Protein AF-A0A1Q8YA82-F1 (afdb_monomer)

Mean predicted aligned error: 15.52 Å

Structure (mmCIF, N/CA/C/O backbone):
data_AF-A0A1Q8YA82-F1
#
_entry.id   AF-A0A1Q8YA82-F1
#
loop_
_atom_site.group_PDB
_atom_site.id
_atom_site.type_symbol
_atom_site.label_atom_id
_atom_site.label_alt_id
_atom_site.label_comp_id
_atom_site.label_asym_id
_atom_site.label_entity_id
_atom_site.label_seq_id
_atom_site.pdbx_PDB_ins_code
_atom_site.Cartn_x
_atom_site.Cartn_y
_atom_site.Cartn_z
_atom_site.occupancy
_atom_site.B_iso_or_equiv
_atom_site.auth_seq_id
_atom_site.auth_comp_id
_atom_site.auth_asym_id
_atom_site.auth_atom_id
_atom_site.pdbx_PDB_model_num
ATOM 1 N N . MET A 1 1 ? -17.354 20.337 14.863 1.00 36.69 1 MET A N 1
ATOM 2 C CA . MET A 1 1 ? -16.115 19.656 15.284 1.00 36.69 1 MET A CA 1
ATOM 3 C C . MET A 1 1 ? -16.510 18.660 16.352 1.00 36.69 1 MET A C 1
ATOM 5 O O . MET A 1 1 ? -16.761 19.062 17.477 1.00 36.69 1 MET A O 1
ATOM 9 N N . GLN A 1 2 ? -16.706 17.406 15.967 1.00 31.59 2 GLN A N 1
ATOM 10 C CA . GLN A 1 2 ? -17.063 16.322 16.874 1.00 31.59 2 GLN A CA 1
ATOM 11 C C . GLN A 1 2 ? -16.068 15.220 16.534 1.00 31.59 2 GLN A C 1
ATOM 13 O O . GLN A 1 2 ? -15.990 14.819 15.379 1.00 31.59 2 GLN A O 1
ATOM 18 N N . GLY A 1 3 ? -15.166 14.979 17.483 1.00 36.19 3 GLY A N 1
ATOM 19 C CA . GLY A 1 3 ? -13.841 14.428 17.243 1.00 36.19 3 GLY A CA 1
ATOM 20 C C . GLY A 1 3 ? -13.852 12.940 16.938 1.00 36.19 3 GLY A C 1
ATOM 21 O O . GLY A 1 3 ? -14.376 12.151 17.720 1.00 36.19 3 GLY A O 1
ATOM 22 N N . ASP A 1 4 ? -13.211 12.603 15.826 1.00 42.50 4 ASP A N 1
ATOM 23 C CA . ASP A 1 4 ? -12.769 11.263 15.476 1.00 42.50 4 ASP A CA 1
ATOM 24 C C . ASP A 1 4 ? -11.596 10.901 16.398 1.00 42.50 4 ASP A C 1
ATOM 26 O O . ASP A 1 4 ? -10.515 11.485 16.310 1.00 42.50 4 ASP A O 1
ATOM 30 N N . CYS A 1 5 ? -11.830 9.997 17.345 1.00 41.69 5 CYS A N 1
ATOM 31 C CA . CYS A 1 5 ? -10.779 9.409 18.163 1.00 41.69 5 CYS A CA 1
ATOM 32 C C . CYS A 1 5 ? -10.800 7.904 17.903 1.00 41.69 5 CYS A C 1
ATOM 34 O O . CYS A 1 5 ? -11.742 7.221 18.311 1.00 41.69 5 CYS A O 1
ATOM 36 N N . ASP A 1 6 ? -9.794 7.413 17.180 1.00 47.88 6 ASP A N 1
ATOM 37 C CA . ASP A 1 6 ? -9.607 5.985 16.925 1.00 47.88 6 ASP A CA 1
ATOM 38 C C . ASP A 1 6 ? -9.469 5.214 18.241 1.00 47.88 6 ASP A C 1
ATOM 40 O O . ASP A 1 6 ? -9.008 5.756 19.244 1.00 47.88 6 ASP A O 1
ATOM 44 N N . LEU A 1 7 ? -9.837 3.929 18.252 1.00 48.97 7 LEU A N 1
ATOM 45 C CA . LEU A 1 7 ? -9.773 3.082 19.451 1.00 48.97 7 LEU A CA 1
ATOM 46 C C . LEU A 1 7 ? -8.370 3.085 20.080 1.00 48.97 7 LEU A C 1
ATOM 48 O O . LEU A 1 7 ? -8.250 3.142 21.301 1.00 48.97 7 LEU A O 1
ATOM 52 N N . GLU A 1 8 ? -7.323 3.088 19.252 1.00 52.84 8 GLU A N 1
ATOM 53 C CA . GLU A 1 8 ? -5.935 3.238 19.694 1.00 52.84 8 GLU A CA 1
ATOM 54 C C . GLU A 1 8 ? -5.685 4.613 20.325 1.00 52.84 8 GLU A C 1
ATOM 56 O O . GLU A 1 8 ? -5.106 4.683 21.402 1.00 52.84 8 GLU A O 1
ATOM 61 N N . ALA A 1 9 ? -6.186 5.700 19.731 1.00 47.91 9 ALA A N 1
ATOM 62 C CA . ALA A 1 9 ? -6.074 7.047 20.289 1.00 47.91 9 ALA A CA 1
ATOM 63 C C . ALA A 1 9 ? -6.876 7.207 21.595 1.00 47.91 9 ALA A C 1
ATOM 65 O O . ALA A 1 9 ? -6.408 7.866 22.520 1.00 47.91 9 ALA A O 1
ATOM 66 N N . ALA A 1 10 ? -8.034 6.554 21.722 1.00 53.19 10 ALA A N 1
ATOM 67 C CA . ALA A 1 10 ? -8.852 6.553 22.931 1.00 53.19 10 ALA A CA 1
ATOM 68 C C . ALA A 1 10 ? -8.197 5.738 24.059 1.00 53.19 10 ALA A C 1
ATOM 70 O O . ALA A 1 10 ? -8.121 6.208 25.195 1.00 53.19 10 ALA A O 1
ATOM 71 N N . LEU A 1 11 ? -7.661 4.551 23.746 1.00 57.25 11 LEU A N 1
ATOM 72 C CA . LEU A 1 11 ? -6.875 3.735 24.678 1.00 57.25 11 LEU A CA 1
ATOM 73 C C . LEU A 1 11 ? -5.592 4.451 25.096 1.00 57.25 11 LEU A C 1
ATOM 75 O O . LEU A 1 11 ? -5.288 4.510 26.286 1.00 57.25 11 LEU A O 1
ATOM 79 N N . MET A 1 12 ? -4.873 5.048 24.145 1.00 59.31 12 MET A N 1
ATOM 80 C CA . MET A 1 12 ? -3.657 5.804 24.419 1.00 59.31 12 MET A CA 1
ATOM 81 C C . MET A 1 12 ? -3.950 7.059 25.230 1.00 59.31 12 MET A C 1
ATOM 83 O O . MET A 1 12 ? -3.213 7.304 26.171 1.00 59.31 12 MET A O 1
ATOM 87 N N . MET A 1 13 ? -5.028 7.809 24.973 1.00 53.41 13 MET A N 1
ATOM 88 C CA . MET A 1 13 ? -5.421 8.942 25.824 1.00 53.41 13 MET A CA 1
ATOM 89 C C . MET A 1 13 ? -5.696 8.496 27.264 1.00 53.41 13 MET A C 1
ATOM 91 O O . MET A 1 13 ? -5.219 9.136 28.194 1.00 53.41 13 MET A O 1
ATOM 95 N N . VAL A 1 14 ? -6.398 7.381 27.478 1.00 49.62 14 VAL A N 1
ATOM 96 C CA . VAL A 1 14 ? -6.676 6.870 28.833 1.00 49.62 14 VAL A CA 1
ATOM 97 C C . VAL A 1 14 ? -5.400 6.380 29.529 1.00 49.62 14 VAL A C 1
ATOM 99 O O . VAL A 1 14 ? -5.203 6.658 30.711 1.00 49.62 14 VAL A O 1
ATOM 102 N N . LEU A 1 15 ? -4.505 5.709 28.798 1.00 55.69 15 LEU A N 1
ATOM 103 C CA . LEU A 1 15 ? -3.243 5.185 29.328 1.00 55.69 15 LEU A CA 1
ATOM 104 C C . LEU A 1 15 ? -2.183 6.283 29.555 1.00 55.69 15 LEU A C 1
ATOM 106 O O . LEU A 1 15 ? -1.441 6.205 30.532 1.00 55.69 15 LEU A O 1
ATOM 110 N N . HIS A 1 16 ? -2.120 7.327 28.716 1.00 47.66 16 HIS A N 1
ATOM 111 C CA . HIS A 1 16 ? -1.166 8.443 28.858 1.00 47.66 16 HIS A CA 1
ATOM 112 C C . HIS A 1 16 ? -1.504 9.386 30.016 1.00 47.66 16 HIS A C 1
ATOM 114 O O . HIS A 1 16 ? -0.613 10.052 30.536 1.00 47.66 16 HIS A O 1
ATOM 120 N N . ILE A 1 17 ? -2.774 9.464 30.427 1.00 49.69 17 ILE A N 1
ATOM 121 C CA . ILE A 1 17 ? -3.210 10.359 31.511 1.00 49.69 17 ILE A CA 1
ATOM 122 C C . ILE A 1 17 ? -2.834 9.789 32.895 1.00 49.69 17 ILE A C 1
ATOM 124 O O . ILE A 1 17 ? -2.954 10.483 33.903 1.00 49.69 17 ILE A O 1
ATOM 128 N N . GLY A 1 18 ? -2.355 8.538 32.980 1.00 43.09 18 GLY A N 1
ATOM 129 C CA . GLY A 1 1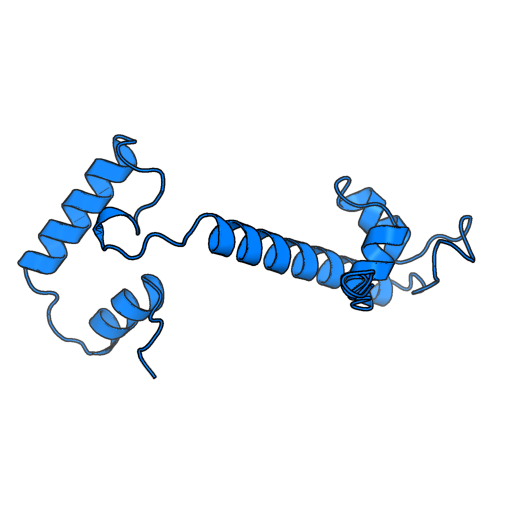8 ? -2.017 7.896 34.257 1.00 43.09 18 GLY A CA 1
ATOM 130 C C . GLY A 1 18 ? -3.229 7.709 35.179 1.00 43.09 18 GLY A C 1
ATOM 131 O O . GLY A 1 18 ? -3.073 7.397 36.360 1.00 43.09 18 GLY A O 1
ATOM 132 N N . ALA A 1 19 ? -4.441 7.909 34.652 1.00 51.06 19 ALA A N 1
ATOM 133 C CA . ALA A 1 19 ? -5.677 7.688 35.375 1.00 51.06 19 ALA A CA 1
ATOM 134 C C . ALA A 1 19 ? -5.943 6.177 35.446 1.00 51.06 19 ALA A C 1
ATOM 136 O O . ALA A 1 19 ? -5.850 5.495 34.422 1.00 51.06 19 ALA A O 1
ATOM 137 N N . PRO A 1 20 ? -6.279 5.627 36.625 1.00 54.69 20 PRO A N 1
ATOM 138 C CA . PRO A 1 20 ? -6.615 4.218 36.735 1.00 54.69 20 PRO A CA 1
ATOM 139 C C . PRO A 1 20 ? -7.809 3.921 35.823 1.00 54.69 20 PRO A C 1
ATOM 141 O O . PRO A 1 20 ? -8.876 4.524 35.967 1.00 54.69 20 PRO A O 1
ATOM 144 N N . ALA A 1 21 ? -7.620 3.002 34.871 1.00 57.81 21 ALA A N 1
ATOM 145 C CA . ALA A 1 21 ? -8.706 2.486 34.052 1.00 57.81 21 ALA A CA 1
ATOM 146 C C . ALA A 1 21 ? -9.806 1.990 34.995 1.00 57.81 21 ALA A C 1
ATOM 148 O O . ALA A 1 21 ? -9.551 1.168 35.878 1.00 57.81 21 ALA A O 1
ATOM 149 N N . SER A 1 22 ? -11.016 2.539 34.867 1.00 65.81 22 SER A N 1
ATOM 150 C CA . SER A 1 22 ? -12.094 2.168 35.778 1.00 65.81 22 SER A CA 1
ATOM 151 C C . SER A 1 22 ? -12.344 0.654 35.681 1.00 65.81 22 SER A C 1
ATOM 153 O O . SER A 1 22 ? -12.253 0.095 34.584 1.00 65.81 22 SER A O 1
ATOM 155 N N . PRO A 1 23 ? -12.697 -0.032 36.784 1.00 66.50 23 PRO A N 1
ATOM 156 C CA . PRO A 1 23 ? -13.004 -1.465 36.746 1.00 66.50 23 PRO A CA 1
ATOM 157 C C . PRO A 1 23 ? -14.066 -1.823 35.693 1.00 66.50 23 PRO A C 1
ATOM 159 O O . PRO A 1 23 ? -14.024 -2.889 35.088 1.00 66.50 23 PRO A O 1
ATOM 162 N N . TYR A 1 24 ? -14.981 -0.888 35.419 1.00 62.59 24 TYR A N 1
ATOM 163 C CA . TYR A 1 24 ? -15.976 -0.997 34.355 1.00 62.59 24 TYR A CA 1
ATOM 164 C C . TYR A 1 24 ? -15.358 -1.038 32.946 1.00 62.59 24 TYR A C 1
ATOM 166 O O . TYR A 1 24 ? -15.793 -1.823 32.105 1.00 62.59 24 TYR A O 1
ATOM 174 N N . LEU A 1 25 ? -14.342 -0.210 32.679 1.00 60.59 25 LEU A N 1
ATOM 175 C CA . LEU A 1 25 ? -13.645 -0.178 31.391 1.00 60.59 25 LEU A CA 1
ATOM 176 C C . LEU A 1 25 ? -12.850 -1.469 31.158 1.00 60.59 25 LEU A C 1
ATOM 178 O O . LEU A 1 25 ? -12.882 -2.014 30.057 1.00 60.59 25 LEU A O 1
ATOM 182 N N . ILE A 1 26 ? -12.187 -1.974 32.202 1.00 68.44 26 ILE A N 1
ATOM 183 C CA . ILE A 1 26 ? -11.426 -3.230 32.154 1.00 68.44 26 ILE A CA 1
ATOM 184 C C . ILE A 1 26 ? -12.364 -4.397 31.827 1.00 68.44 26 ILE A C 1
ATOM 186 O O . ILE A 1 26 ? -12.130 -5.109 30.855 1.00 68.44 26 ILE A O 1
ATOM 190 N N . ALA A 1 27 ? -13.482 -4.521 32.550 1.00 70.19 27 ALA A N 1
ATOM 191 C CA . ALA A 1 27 ? -14.468 -5.573 32.303 1.00 70.19 27 ALA A CA 1
ATOM 192 C C . ALA A 1 27 ? -15.058 -5.509 30.880 1.00 70.19 27 ALA A C 1
ATOM 194 O O . ALA A 1 27 ? -15.241 -6.536 30.229 1.00 70.19 27 ALA A O 1
ATOM 195 N N . ARG A 1 28 ? -15.317 -4.300 30.360 1.00 64.50 28 ARG A N 1
ATOM 196 C CA . ARG A 1 28 ? -15.764 -4.102 28.971 1.00 64.50 28 ARG A CA 1
ATOM 197 C C . ARG A 1 28 ? -14.720 -4.537 27.944 1.00 64.50 28 ARG A C 1
ATOM 199 O O . ARG A 1 28 ? -15.091 -5.137 26.938 1.00 64.50 28 ARG A O 1
ATOM 206 N N . LEU A 1 29 ? -13.444 -4.223 28.170 1.00 67.00 29 LEU A N 1
ATOM 207 C CA . LEU A 1 29 ? -12.348 -4.632 27.288 1.00 67.00 29 LEU A CA 1
ATOM 208 C C . LEU A 1 29 ? -12.190 -6.151 27.283 1.00 67.00 29 LEU A C 1
ATOM 210 O O . LEU A 1 29 ? -12.169 -6.753 26.213 1.00 67.00 29 LEU A O 1
ATOM 214 N N . GLU A 1 30 ? -12.156 -6.779 28.455 1.00 75.00 30 GLU A N 1
ATOM 215 C CA . GLU A 1 30 ? -12.062 -8.237 28.585 1.00 75.00 30 GLU A CA 1
ATOM 216 C C . GLU A 1 30 ? -13.228 -8.941 27.881 1.00 75.00 30 GLU A C 1
ATOM 218 O O . GLU A 1 30 ? -13.013 -9.866 27.094 1.00 75.00 30 GLU A O 1
ATOM 223 N N . GLN A 1 31 ? -14.456 -8.452 28.069 1.00 71.00 31 GLN A N 1
ATOM 224 C CA . GLN A 1 31 ? -15.635 -8.994 27.397 1.00 71.00 31 GLN A CA 1
ATOM 225 C C . GLN A 1 31 ? -15.570 -8.827 25.870 1.00 71.00 31 GLN A C 1
ATOM 227 O O . GLN A 1 31 ? -15.943 -9.747 25.135 1.00 71.00 31 GLN A O 1
ATOM 232 N N . ALA A 1 32 ? -15.080 -7.684 25.379 1.00 64.25 32 ALA A N 1
ATOM 233 C CA . ALA A 1 32 ? -14.886 -7.449 23.950 1.00 64.25 32 ALA A CA 1
ATOM 234 C C . ALA A 1 32 ? -13.831 -8.396 23.353 1.00 64.25 32 ALA A C 1
ATOM 236 O O . ALA A 1 32 ? -14.063 -8.963 22.285 1.00 64.25 32 ALA A O 1
ATOM 237 N N . PHE A 1 33 ? -12.721 -8.635 24.061 1.00 68.69 33 PHE A N 1
ATOM 238 C CA . PHE A 1 33 ? -11.685 -9.585 23.647 1.00 68.69 33 PHE A CA 1
ATOM 239 C C . PHE A 1 33 ? -12.192 -11.025 23.589 1.00 68.69 33 PHE A C 1
ATOM 241 O O . PHE A 1 33 ? -11.936 -11.718 22.603 1.00 68.69 33 PHE A O 1
ATOM 248 N N . MET A 1 34 ? -12.920 -11.475 24.616 1.00 70.44 34 MET A N 1
ATOM 249 C CA . MET A 1 34 ? -13.503 -12.820 24.625 1.00 70.44 34 MET A CA 1
ATOM 250 C C . MET A 1 34 ? -14.477 -12.996 23.460 1.00 70.44 34 MET A C 1
ATOM 252 O O . MET A 1 34 ? -14.363 -13.944 22.693 1.00 70.44 34 MET A O 1
ATOM 256 N N . SER A 1 35 ? -15.360 -12.023 23.254 1.00 68.25 35 SER A N 1
ATOM 257 C CA . SER A 1 35 ? -16.387 -12.119 22.219 1.00 68.25 35 SER A CA 1
ATOM 258 C C . SER A 1 35 ? -15.818 -12.046 20.791 1.00 68.25 35 SER A C 1
ATOM 260 O O . SER A 1 35 ? -16.331 -12.705 19.889 1.00 68.25 35 SER A O 1
ATOM 262 N N . TYR A 1 36 ? -14.731 -11.294 20.575 1.00 62.12 36 TYR A N 1
ATOM 263 C CA . TYR A 1 36 ? -13.990 -11.311 19.309 1.00 62.12 36 TYR A CA 1
ATOM 264 C C . TYR A 1 36 ? -13.319 -12.667 19.060 1.00 62.12 36 TYR A C 1
ATOM 266 O O . TYR A 1 36 ? -13.404 -13.210 17.960 1.00 62.12 36 TYR A O 1
ATOM 274 N N . ARG A 1 37 ? -12.692 -13.253 20.088 1.00 68.81 37 ARG A N 1
ATOM 275 C CA . ARG A 1 37 ? -12.092 -14.593 20.002 1.00 68.81 37 ARG A CA 1
ATOM 276 C C . ARG A 1 37 ? -13.132 -15.669 19.681 1.00 68.81 37 ARG A C 1
ATOM 278 O O . ARG A 1 37 ? -12.826 -16.592 18.931 1.00 68.81 37 ARG A O 1
ATOM 285 N N . ASP A 1 38 ? -14.338 -15.523 20.216 1.00 76.38 38 ASP A N 1
ATOM 286 C CA . ASP A 1 38 ? -15.471 -16.416 19.960 1.00 76.38 38 ASP A CA 1
ATOM 287 C C . ASP A 1 38 ? -16.133 -16.168 18.588 1.00 76.38 38 ASP A C 1
ATOM 289 O O . ASP A 1 38 ? -17.074 -16.867 18.215 1.00 76.38 38 ASP A O 1
ATOM 293 N N . GLY A 1 39 ? -15.641 -15.191 17.814 1.00 69.50 39 GLY A N 1
ATOM 294 C CA . GLY A 1 39 ? -16.114 -14.887 16.463 1.00 69.50 39 GLY A CA 1
ATOM 295 C C . GLY A 1 39 ? -17.479 -14.199 16.413 1.00 69.50 39 GLY A C 1
ATOM 296 O O . GLY A 1 39 ? -18.124 -14.206 15.369 1.00 69.50 39 GLY A O 1
ATOM 297 N N . LEU A 1 40 ? -17.940 -13.608 17.522 1.00 67.88 40 LEU A N 1
ATOM 298 C CA . LEU A 1 40 ? -19.245 -12.939 17.590 1.00 67.88 40 LEU A CA 1
ATOM 299 C C . LEU A 1 40 ? -19.295 -11.647 16.760 1.00 67.88 40 LEU A C 1
ATOM 301 O O . LEU A 1 40 ? -20.381 -11.208 16.379 1.00 67.88 40 LEU A O 1
ATOM 305 N N . PHE A 1 41 ? -18.142 -11.033 16.477 1.00 62.75 41 PHE A N 1
ATOM 306 C CA . PHE A 1 41 ? -18.021 -9.854 15.618 1.00 62.75 41 PHE A CA 1
ATOM 307 C C . PHE A 1 41 ? -16.664 -9.825 14.908 1.00 62.75 41 PHE A C 1
ATOM 309 O O . PHE A 1 41 ? -15.650 -10.215 15.482 1.00 62.75 41 PHE A O 1
ATOM 316 N N . ASP A 1 42 ? -16.646 -9.283 13.688 1.00 64.50 42 ASP A N 1
ATOM 317 C CA . ASP A 1 42 ? -15.464 -9.229 12.811 1.00 64.50 42 ASP A CA 1
ATOM 318 C C . ASP A 1 42 ? -14.362 -8.266 13.292 1.00 64.50 42 ASP A C 1
ATOM 320 O O . ASP A 1 42 ? -13.280 -8.213 12.708 1.00 64.50 42 ASP A O 1
ATOM 324 N N . ASP A 1 43 ? -14.649 -7.439 14.300 1.00 62.09 43 ASP A N 1
ATOM 325 C CA . ASP A 1 43 ? -13.780 -6.347 14.734 1.00 62.09 43 ASP A CA 1
ATOM 326 C C . ASP A 1 43 ? -13.971 -6.034 16.224 1.00 62.09 43 ASP A C 1
ATOM 328 O O . ASP A 1 43 ? -15.105 -5.861 16.689 1.00 62.09 43 ASP A O 1
ATOM 332 N N . LEU A 1 44 ? -12.855 -5.906 16.948 1.00 62.91 44 LEU A N 1
ATOM 333 C CA . LEU A 1 44 ? -12.773 -5.516 18.361 1.00 62.91 44 LEU A CA 1
ATOM 334 C C . LEU A 1 44 ? -13.357 -4.125 18.645 1.00 62.91 44 LEU A C 1
ATOM 336 O O . LEU A 1 44 ? -13.708 -3.843 19.788 1.00 62.91 44 LEU A O 1
ATOM 340 N N . ALA A 1 45 ? -13.494 -3.265 17.633 1.00 61.16 45 ALA A N 1
ATOM 341 C CA . ALA A 1 45 ? -14.111 -1.947 17.771 1.00 61.16 45 ALA A CA 1
ATOM 342 C C . ALA A 1 45 ? -15.656 -1.987 17.779 1.00 61.16 45 ALA A C 1
ATOM 344 O O . ALA A 1 45 ? -16.305 -1.051 18.256 1.00 61.16 45 ALA A O 1
ATOM 345 N N . THR A 1 46 ? -16.260 -3.084 17.302 1.00 57.97 46 THR A N 1
ATOM 346 C CA . THR A 1 46 ? -17.724 -3.259 17.200 1.00 57.97 46 THR A CA 1
ATOM 347 C C . THR A 1 46 ? -18.460 -3.089 18.545 1.00 57.97 46 THR A C 1
ATOM 349 O O . THR A 1 46 ? -19.434 -2.335 18.590 1.00 57.97 46 THR A O 1
ATOM 352 N N . PRO A 1 47 ? -18.000 -3.678 19.670 1.00 55.25 47 PRO A N 1
ATOM 353 C CA . PRO A 1 47 ? -18.636 -3.535 20.992 1.00 55.25 47 PRO A CA 1
ATOM 354 C C . PRO A 1 47 ? -18.575 -2.123 21.587 1.00 55.25 47 PRO A C 1
ATOM 356 O O . PRO A 1 47 ? -19.285 -1.813 22.547 1.00 55.25 47 PRO A O 1
ATOM 359 N N . PHE A 1 48 ? -17.713 -1.266 21.039 1.00 56.06 48 PHE A N 1
ATOM 360 C CA . PHE A 1 48 ? -17.513 0.106 21.498 1.00 56.06 48 PHE A CA 1
ATOM 361 C C . PHE A 1 48 ? -18.257 1.132 20.636 1.00 56.06 48 PHE A C 1
ATOM 363 O O . PHE A 1 48 ? -18.154 2.326 20.891 1.00 56.06 48 PHE A O 1
ATOM 370 N N . GLY A 1 49 ? -19.033 0.686 19.640 1.00 53.84 49 GLY A N 1
ATOM 371 C CA . GLY A 1 49 ? -19.744 1.582 18.724 1.00 53.84 49 GLY A CA 1
ATOM 372 C C . GLY A 1 49 ? -18.824 2.310 17.738 1.00 53.84 49 GLY A C 1
ATOM 373 O O . GLY A 1 49 ? -19.299 3.126 16.957 1.00 53.84 49 GLY A O 1
ATOM 374 N N . CYS A 1 50 ? -17.531 1.978 17.730 1.00 53.91 50 CYS A N 1
ATOM 375 C CA . CYS A 1 50 ? -16.516 2.478 16.802 1.00 53.91 50 CYS A CA 1
ATOM 376 C C . CYS A 1 50 ? -16.381 1.547 15.590 1.00 53.91 50 CYS A C 1
ATOM 378 O O . CYS A 1 50 ? -15.282 1.316 15.091 1.00 53.91 50 CYS A O 1
ATOM 380 N N . ALA A 1 51 ? -17.484 0.942 15.147 1.00 54.06 51 ALA A N 1
ATOM 381 C CA . ALA A 1 51 ? -17.469 0.109 13.958 1.00 54.06 51 ALA A CA 1
ATOM 382 C C . ALA A 1 51 ? -17.157 1.002 12.752 1.00 54.06 51 ALA A C 1
ATOM 384 O O . ALA A 1 51 ? -18.026 1.731 12.274 1.00 54.06 51 ALA A O 1
ATOM 385 N N . ILE A 1 52 ? -15.912 0.944 12.273 1.00 54.91 52 ILE A N 1
ATOM 386 C CA . ILE A 1 52 ? -15.501 1.578 11.023 1.00 54.91 52 ILE A CA 1
ATOM 387 C C . ILE A 1 52 ? -16.463 1.080 9.945 1.00 54.91 52 ILE A C 1
ATOM 389 O O . ILE A 1 52 ? -16.582 -0.132 9.710 1.00 54.91 52 ILE A O 1
ATOM 393 N N . ASN A 1 53 ? -17.181 2.004 9.309 1.00 61.66 53 ASN A N 1
ATOM 394 C CA . ASN A 1 53 ? -18.160 1.638 8.298 1.00 61.66 53 ASN A CA 1
ATOM 395 C C . ASN A 1 53 ? -17.453 0.848 7.194 1.00 61.66 53 ASN A C 1
ATOM 397 O O . ASN A 1 53 ? -16.298 1.112 6.863 1.00 61.66 53 ASN A O 1
ATOM 401 N N . GLN A 1 54 ? -18.146 -0.089 6.542 1.00 60.97 54 GLN A N 1
ATOM 402 C CA . GLN A 1 54 ? -17.555 -0.877 5.450 1.00 60.97 54 GLN A CA 1
ATOM 403 C C . GLN A 1 54 ? -16.890 0.014 4.375 1.00 60.97 54 GLN A C 1
ATOM 405 O O . GLN A 1 54 ? -15.883 -0.366 3.780 1.00 60.97 54 GLN A O 1
ATOM 410 N N . ARG A 1 55 ? -17.415 1.233 4.180 1.00 57.50 55 ARG A N 1
ATOM 411 C CA . ARG A 1 55 ? -16.842 2.276 3.313 1.00 57.50 55 ARG A CA 1
ATOM 412 C C . ARG A 1 55 ? -15.485 2.802 3.786 1.00 57.50 55 ARG A C 1
ATOM 414 O O . ARG A 1 55 ? -14.610 3.031 2.960 1.00 57.50 55 ARG A O 1
ATOM 421 N N . GLU A 1 56 ? -15.306 2.998 5.082 1.00 61.69 56 GLU A N 1
ATOM 422 C CA . GLU A 1 56 ? -14.053 3.480 5.671 1.00 61.69 56 GLU A CA 1
ATOM 423 C C . GLU A 1 56 ? -13.003 2.368 5.693 1.00 61.69 56 GLU A C 1
ATOM 425 O O . GLU A 1 56 ? -11.883 2.604 5.252 1.00 61.69 56 GLU A O 1
ATOM 430 N N . LYS A 1 57 ? -13.393 1.123 6.008 1.00 65.06 57 LYS A N 1
ATOM 431 C CA . LYS A 1 57 ? -12.504 -0.048 5.878 1.00 65.06 57 LYS A CA 1
ATOM 432 C C . LYS A 1 57 ? -11.986 -0.210 4.448 1.00 65.06 57 LYS A C 1
ATOM 434 O O . LYS A 1 57 ? -10.834 -0.571 4.222 1.00 65.06 57 LYS A O 1
ATOM 439 N N . GLN A 1 58 ? -12.841 0.037 3.454 1.00 64.81 58 GLN A N 1
ATOM 440 C CA . GLN A 1 58 ? -12.428 0.045 2.049 1.00 64.81 58 GLN A CA 1
ATOM 441 C C . GLN A 1 58 ? -11.504 1.227 1.734 1.00 64.81 58 GLN A C 1
ATOM 443 O O . GLN A 1 58 ? -10.523 1.035 1.018 1.00 64.81 58 GLN A O 1
ATOM 448 N N . ARG A 1 59 ? -11.784 2.426 2.265 1.00 69.56 59 ARG A N 1
ATOM 449 C CA . ARG A 1 59 ? -10.937 3.618 2.087 1.00 69.56 59 ARG A CA 1
ATOM 450 C C . ARG A 1 59 ? -9.525 3.380 2.615 1.00 69.56 59 ARG A C 1
ATOM 452 O O . ARG A 1 59 ? -8.580 3.568 1.859 1.00 69.56 59 ARG A O 1
ATOM 459 N N . GLU A 1 60 ? -9.394 2.892 3.842 1.00 69.50 60 GLU A N 1
ATOM 460 C CA . GLU A 1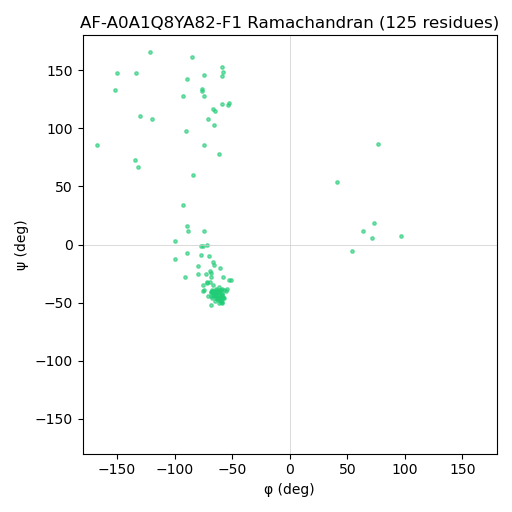 60 ? -8.096 2.572 4.443 1.00 69.50 60 GLU A CA 1
ATOM 461 C C . GLU A 1 60 ? -7.347 1.526 3.628 1.00 69.50 60 GLU A C 1
ATOM 463 O O . GLU A 1 60 ? -6.212 1.762 3.229 1.00 69.50 60 GLU A O 1
ATOM 468 N N . LYS A 1 61 ? -8.000 0.414 3.259 1.00 72.19 61 LYS A N 1
ATOM 469 C CA . LYS A 1 61 ? -7.381 -0.599 2.389 1.00 72.19 61 LYS A CA 1
ATOM 470 C C . LYS A 1 61 ? -6.880 -0.002 1.074 1.00 72.19 61 LYS A C 1
ATOM 472 O O . LYS A 1 61 ? -5.807 -0.376 0.602 1.00 72.19 61 LYS A O 1
ATOM 477 N N . HIS A 1 62 ? -7.632 0.923 0.476 1.00 71.81 62 HIS A N 1
ATOM 478 C CA . HIS A 1 62 ? -7.201 1.631 -0.727 1.00 71.81 62 HIS A CA 1
ATOM 479 C C . HIS A 1 62 ? -6.000 2.552 -0.472 1.00 71.81 62 HIS A C 1
ATOM 481 O O . HIS A 1 62 ? -5.103 2.602 -1.312 1.00 71.81 62 HIS A O 1
ATOM 487 N N . GLU A 1 63 ? -5.955 3.258 0.655 1.00 76.19 63 GLU A N 1
ATOM 488 C CA . GLU A 1 63 ? -4.832 4.122 1.038 1.00 76.19 63 GLU A CA 1
ATOM 489 C C . GLU A 1 63 ? -3.568 3.314 1.334 1.00 76.19 63 GLU A C 1
ATOM 491 O O . GLU A 1 63 ? -2.511 3.616 0.776 1.00 76.19 63 GLU A O 1
ATOM 496 N N . THR A 1 64 ? -3.675 2.228 2.105 1.00 78.94 64 THR A N 1
ATOM 497 C CA . THR A 1 64 ? -2.564 1.300 2.353 1.00 78.94 64 THR A CA 1
ATOM 498 C C . THR A 1 64 ? -2.050 0.7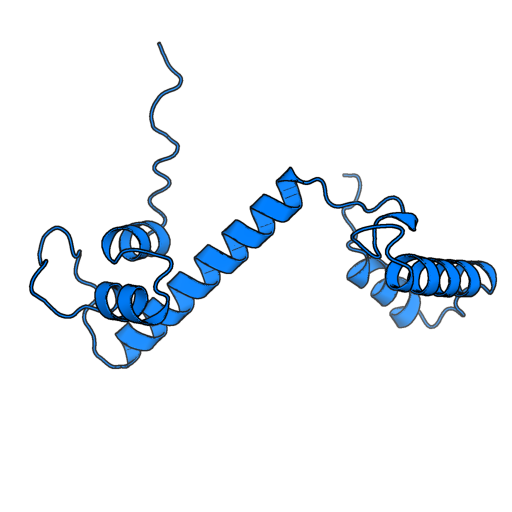15 1.042 1.00 78.94 64 THR A C 1
ATOM 500 O O . THR A 1 64 ? -0.843 0.658 0.817 1.00 78.94 64 THR A O 1
ATOM 503 N N . HIS A 1 65 ? -2.954 0.338 0.132 1.00 80.38 65 HIS A N 1
ATOM 504 C CA . HIS A 1 65 ? -2.583 -0.171 -1.185 1.00 80.38 65 HIS A CA 1
ATOM 505 C C . HIS A 1 65 ? -1.834 0.875 -2.024 1.00 80.38 65 HIS A C 1
ATOM 507 O O . HIS A 1 65 ? -0.780 0.569 -2.582 1.00 80.38 65 HIS A O 1
ATOM 513 N N . ARG A 1 66 ? -2.325 2.122 -2.081 1.00 85.00 66 ARG A N 1
ATOM 514 C CA . ARG A 1 66 ? -1.642 3.225 -2.781 1.00 85.00 66 ARG A CA 1
ATOM 515 C C . ARG A 1 66 ? -0.263 3.507 -2.185 1.00 85.00 66 ARG A C 1
ATOM 517 O O . ARG A 1 66 ? 0.694 3.686 -2.935 1.00 85.00 66 ARG A O 1
ATOM 524 N N . SER A 1 67 ? -0.164 3.523 -0.857 1.00 85.00 67 SER A N 1
ATOM 525 C CA . SER A 1 67 ? 1.094 3.722 -0.134 1.00 85.00 67 SER A CA 1
ATOM 526 C C . SER A 1 67 ? 2.107 2.622 -0.461 1.00 85.00 67 SER A C 1
ATOM 528 O O . SER A 1 67 ? 3.239 2.921 -0.836 1.00 85.00 67 SER A O 1
ATOM 530 N N . ASN A 1 68 ? 1.675 1.357 -0.446 1.00 86.50 68 ASN A N 1
ATOM 531 C CA . ASN A 1 68 ? 2.520 0.209 -0.772 1.00 86.50 68 ASN A CA 1
ATOM 532 C C . ASN A 1 68 ? 3.080 0.283 -2.205 1.00 86.50 68 ASN A C 1
ATOM 534 O O . ASN A 1 68 ? 4.271 0.088 -2.436 1.00 86.50 68 ASN A O 1
ATOM 538 N N . VAL A 1 69 ? 2.236 0.644 -3.178 1.00 88.19 69 VAL A N 1
ATOM 539 C CA . VAL A 1 69 ? 2.671 0.854 -4.568 1.00 88.19 69 VAL A CA 1
ATOM 540 C C . VAL A 1 69 ? 3.701 1.983 -4.657 1.00 88.19 69 VAL A C 1
ATOM 542 O O . VAL A 1 69 ? 4.748 1.803 -5.274 1.00 88.19 69 VAL A O 1
ATOM 545 N N . LYS A 1 70 ? 3.443 3.136 -4.023 1.00 89.50 70 LYS A N 1
ATOM 546 C CA . LYS A 1 70 ? 4.369 4.281 -4.042 1.00 89.50 70 LYS A CA 1
ATOM 547 C C . LYS A 1 70 ? 5.720 3.942 -3.412 1.00 89.50 70 LYS A C 1
ATOM 549 O O . LYS A 1 70 ? 6.745 4.308 -3.979 1.00 89.50 70 LYS A O 1
ATOM 554 N N . PHE A 1 71 ? 5.713 3.213 -2.298 1.00 92.00 71 PHE A N 1
ATOM 555 C CA . PHE A 1 71 ? 6.920 2.753 -1.617 1.00 92.00 71 PHE A CA 1
ATOM 556 C C . PHE A 1 71 ? 7.798 1.891 -2.532 1.00 92.00 71 PHE A C 1
ATOM 558 O O . PHE A 1 71 ? 8.989 2.160 -2.684 1.00 92.00 71 PHE A O 1
ATOM 565 N N . HIS A 1 72 ? 7.213 0.893 -3.198 1.00 91.06 72 HIS A N 1
ATOM 566 C CA . HIS A 1 72 ? 7.974 0.014 -4.085 1.00 91.06 72 HIS A CA 1
ATOM 567 C C . HIS A 1 72 ? 8.478 0.726 -5.342 1.00 91.06 72 HIS A C 1
ATOM 569 O O . HIS A 1 72 ? 9.636 0.537 -5.710 1.00 91.06 72 HIS A O 1
ATOM 575 N N . VAL A 1 73 ? 7.666 1.594 -5.956 1.00 92.00 73 VAL A N 1
ATOM 576 C CA . VAL A 1 73 ? 8.115 2.411 -7.095 1.00 92.00 73 VAL A CA 1
ATOM 577 C C . VAL A 1 73 ? 9.320 3.265 -6.701 1.00 92.00 73 VAL A C 1
ATOM 579 O O . VAL A 1 73 ? 10.310 3.293 -7.428 1.00 92.00 73 VAL A O 1
ATOM 582 N N . GLN A 1 74 ? 9.260 3.926 -5.542 1.00 92.19 74 GLN A N 1
ATOM 583 C CA . GLN A 1 74 ? 10.360 4.745 -5.041 1.00 92.19 74 GLN A CA 1
ATOM 584 C C . GLN A 1 74 ? 11.616 3.901 -4.791 1.00 92.19 74 GLN A C 1
ATOM 586 O O . GLN A 1 74 ? 12.694 4.254 -5.263 1.00 92.19 74 GLN A O 1
ATOM 591 N N . SER A 1 75 ? 11.469 2.746 -4.138 1.00 93.94 75 SER A N 1
ATOM 592 C CA . SER A 1 75 ? 12.584 1.831 -3.878 1.00 93.94 75 SER A CA 1
ATOM 593 C C . SER A 1 75 ? 13.268 1.358 -5.166 1.00 93.94 75 SER A C 1
ATOM 595 O O . SER A 1 75 ? 14.495 1.344 -5.244 1.00 93.94 75 SER A O 1
ATOM 597 N N . PHE A 1 76 ? 12.508 1.018 -6.211 1.00 93.88 76 PHE A N 1
ATOM 598 C CA . PHE A 1 76 ? 13.095 0.645 -7.501 1.00 93.88 76 PHE A CA 1
ATOM 599 C C . PHE A 1 76 ? 13.699 1.843 -8.241 1.00 93.88 76 PHE A C 1
ATOM 601 O O . PHE A 1 76 ? 14.724 1.693 -8.904 1.00 93.88 76 PHE A O 1
ATOM 608 N N . SER A 1 77 ? 13.129 3.040 -8.096 1.00 93.44 77 SER A N 1
ATOM 609 C CA . SER A 1 77 ? 13.741 4.259 -8.631 1.00 93.44 77 SER A CA 1
ATOM 610 C C . SER A 1 77 ? 15.110 4.529 -8.003 1.00 93.44 77 SER A C 1
ATOM 612 O O . SER A 1 77 ? 16.044 4.905 -8.707 1.00 93.44 77 SER A O 1
ATOM 614 N N . GLU A 1 78 ? 15.253 4.306 -6.696 1.00 93.81 78 GLU A N 1
ATOM 615 C CA . GLU A 1 78 ? 16.522 4.450 -5.968 1.00 93.81 78 GLU A CA 1
ATOM 616 C C . GLU A 1 78 ? 17.556 3.389 -6.370 1.00 93.81 78 GLU A C 1
ATOM 618 O O . GLU A 1 78 ? 18.754 3.656 -6.363 1.00 93.81 78 GLU A O 1
ATOM 623 N N . GLN A 1 79 ? 17.103 2.210 -6.803 1.00 92.88 79 GLN A N 1
ATOM 624 C CA . GLN A 1 79 ? 17.955 1.162 -7.378 1.00 92.88 79 GLN A CA 1
ATOM 625 C C . GLN A 1 79 ? 18.402 1.460 -8.822 1.00 92.88 79 GLN A C 1
ATOM 627 O O . GLN A 1 79 ? 19.138 0.668 -9.408 1.00 92.88 79 GLN A O 1
ATOM 632 N N . GLY A 1 80 ? 17.976 2.587 -9.402 1.00 92.06 80 GLY A N 1
ATOM 633 C CA . GLY A 1 80 ? 18.380 3.033 -10.736 1.00 92.06 80 GLY A CA 1
ATOM 634 C C . GLY A 1 80 ? 17.410 2.669 -11.860 1.00 92.06 80 GLY A C 1
ATOM 635 O O . GLY A 1 80 ? 17.725 2.921 -13.024 1.00 92.06 80 GLY A O 1
ATOM 636 N N . TYR A 1 81 ? 16.230 2.116 -11.556 1.00 93.12 81 TYR A N 1
ATOM 637 C CA . TYR A 1 81 ? 15.210 1.889 -12.580 1.00 93.12 81 TYR A CA 1
ATOM 638 C C . TYR A 1 81 ? 14.508 3.201 -12.949 1.00 93.12 81 TYR A C 1
ATOM 640 O O . TYR A 1 81 ? 14.086 3.953 -12.069 1.00 93.12 81 TYR A O 1
ATOM 648 N N . PRO A 1 82 ? 14.321 3.491 -14.243 1.00 92.19 82 PRO A N 1
ATOM 649 C CA . PRO A 1 82 ? 13.764 4.764 -14.661 1.00 92.19 82 PRO A CA 1
ATOM 650 C C . PRO A 1 82 ? 12.249 4.835 -14.400 1.00 92.19 82 PRO A C 1
ATOM 652 O O . PRO A 1 82 ? 11.518 3.853 -14.554 1.00 92.19 82 PRO A O 1
ATOM 655 N N . LEU A 1 83 ? 11.754 6.029 -14.059 1.00 91.12 83 LEU A N 1
ATOM 656 C CA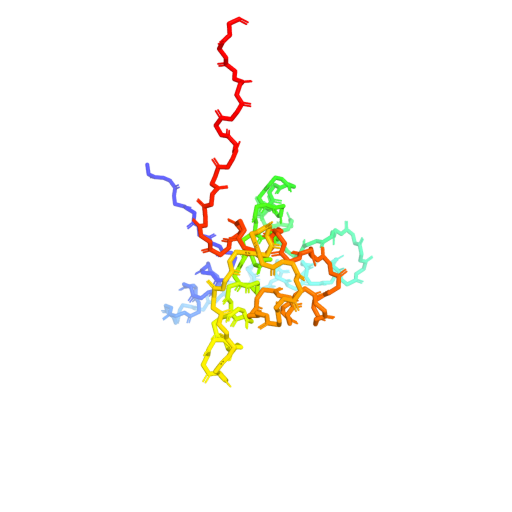 . LEU A 1 83 ? 10.323 6.334 -13.914 1.00 91.12 83 LEU A CA 1
ATOM 657 C C . LEU A 1 83 ? 9.690 6.668 -15.277 1.00 91.12 83 LEU A C 1
ATOM 659 O O . LEU A 1 83 ? 9.176 7.763 -15.501 1.00 91.12 83 LEU A O 1
ATOM 663 N N . LEU A 1 84 ? 9.749 5.727 -16.220 1.00 89.62 84 LEU A N 1
ATOM 664 C CA . LEU A 1 84 ? 9.172 5.894 -17.557 1.00 89.62 84 LEU A CA 1
ATOM 665 C C . LEU A 1 84 ? 7.717 5.437 -17.603 1.00 89.62 84 LEU A C 1
ATOM 667 O O . LEU A 1 84 ? 7.352 4.436 -16.996 1.00 89.62 84 LEU A O 1
ATOM 671 N N . ASN A 1 85 ? 6.885 6.154 -18.363 1.00 87.31 85 ASN A N 1
ATOM 672 C CA . ASN A 1 85 ? 5.495 5.756 -18.567 1.00 87.31 85 ASN A CA 1
ATOM 673 C C . ASN A 1 85 ? 5.438 4.445 -19.378 1.00 87.31 85 ASN A C 1
ATOM 675 O O . ASN A 1 85 ? 5.808 4.464 -20.558 1.00 87.31 85 ASN A O 1
ATOM 679 N N . PRO A 1 86 ? 4.918 3.345 -18.804 1.00 86.81 86 PRO A N 1
ATOM 680 C CA . PRO A 1 86 ? 4.890 2.045 -19.471 1.00 86.81 86 PRO A CA 1
ATOM 681 C C . PRO A 1 86 ? 3.992 2.015 -20.718 1.00 86.81 86 PRO A C 1
ATOM 683 O O . PRO A 1 86 ? 4.164 1.144 -21.559 1.00 86.81 86 PRO A O 1
ATOM 686 N N . ASN A 1 87 ? 3.070 2.973 -20.898 1.00 86.19 87 ASN A N 1
ATOM 687 C CA . ASN A 1 87 ? 2.288 3.080 -22.140 1.00 86.19 87 ASN A CA 1
ATOM 688 C C . ASN A 1 87 ? 3.117 3.587 -23.328 1.00 86.19 87 ASN A C 1
ATOM 690 O O . ASN A 1 87 ? 2.836 3.233 -24.469 1.00 86.19 87 ASN A O 1
ATOM 694 N N . ASN A 1 88 ? 4.105 4.444 -23.065 1.00 85.69 88 ASN A N 1
ATOM 695 C CA . ASN A 1 88 ? 4.947 5.030 -24.109 1.00 85.69 88 ASN A CA 1
ATOM 696 C C . ASN A 1 88 ? 6.198 4.180 -24.359 1.00 85.69 88 ASN A C 1
ATOM 698 O O . ASN A 1 88 ? 6.732 4.192 -25.463 1.00 85.69 88 ASN A O 1
ATOM 702 N N . TYR A 1 89 ? 6.648 3.455 -23.332 1.00 85.38 89 TYR A N 1
ATOM 703 C CA . TYR A 1 89 ? 7.859 2.637 -23.349 1.00 85.38 89 TYR A CA 1
ATOM 704 C C . TYR A 1 89 ? 7.571 1.233 -22.786 1.00 85.38 89 TYR A C 1
ATOM 706 O O . TYR A 1 89 ? 8.049 0.897 -21.704 1.00 85.38 89 TYR A O 1
ATOM 714 N N . PRO A 1 90 ? 6.760 0.413 -23.481 1.00 79.81 90 PRO A N 1
ATOM 715 C CA . PRO A 1 90 ? 6.311 -0.884 -22.967 1.00 79.81 90 PRO A CA 1
ATOM 716 C C . PRO A 1 90 ? 7.430 -1.929 -22.863 1.00 79.81 90 PRO A C 1
ATOM 718 O O . PRO A 1 90 ? 7.335 -2.845 -22.054 1.00 79.81 90 PRO A O 1
ATOM 721 N N . GLU A 1 91 ? 8.492 -1.793 -23.659 1.00 81.19 91 GLU A N 1
ATOM 722 C CA . GLU A 1 91 ? 9.622 -2.735 -23.692 1.00 81.19 91 GLU A CA 1
ATOM 723 C C . GLU A 1 91 ? 10.734 -2.379 -22.692 1.00 81.19 91 GLU A C 1
ATOM 725 O O . GLU A 1 91 ? 11.692 -3.131 -22.528 1.00 81.19 91 GLU A O 1
ATOM 730 N N . THR A 1 92 ? 10.645 -1.222 -22.029 1.00 84.06 92 THR A N 1
ATOM 731 C CA . THR A 1 92 ? 11.692 -0.748 -21.119 1.00 84.06 92 THR A CA 1
ATOM 732 C C . THR A 1 92 ? 11.403 -1.185 -19.689 1.00 84.06 92 THR A C 1
ATOM 734 O O . THR A 1 92 ? 10.332 -0.903 -19.147 1.00 84.06 92 THR A O 1
ATOM 737 N N . GLU A 1 93 ? 12.381 -1.822 -19.040 1.00 88.38 93 GLU A N 1
ATOM 738 C CA . GLU A 1 93 ? 12.292 -2.091 -17.606 1.00 88.38 93 GLU A CA 1
ATOM 739 C C . GLU A 1 93 ? 12.290 -0.767 -16.832 1.00 88.38 93 GLU A C 1
ATOM 741 O O . GLU A 1 93 ? 13.260 -0.010 -16.846 1.00 88.38 93 GLU A O 1
ATOM 746 N N . SER A 1 94 ? 11.179 -0.484 -16.158 1.00 91.94 94 SER A N 1
ATOM 747 C CA . SER A 1 94 ? 10.958 0.723 -15.366 1.00 91.94 94 SER A CA 1
ATOM 748 C C . SER A 1 94 ? 10.659 0.352 -13.919 1.00 91.94 94 SER A C 1
ATOM 750 O O . SER A 1 94 ? 10.307 -0.789 -13.604 1.00 91.94 94 SER A O 1
ATOM 752 N N . ALA A 1 95 ? 10.724 1.331 -13.018 1.00 92.88 95 ALA A N 1
ATOM 753 C CA . ALA A 1 95 ? 10.317 1.113 -11.631 1.00 92.88 95 ALA A CA 1
ATOM 754 C C . ALA A 1 95 ? 8.849 0.630 -11.531 1.00 92.88 95 ALA A C 1
ATOM 756 O O . ALA A 1 95 ? 8.494 -0.129 -10.628 1.00 92.88 95 ALA A O 1
ATOM 757 N N . PHE A 1 96 ? 7.997 1.005 -12.495 1.00 93.00 96 PHE A N 1
ATOM 758 C CA . PHE A 1 96 ? 6.592 0.592 -12.564 1.00 93.00 96 PHE A CA 1
ATOM 759 C C . PHE A 1 96 ? 6.405 -0.860 -13.002 1.00 93.00 96 PHE A C 1
ATOM 761 O O . PHE A 1 96 ? 5.551 -1.546 -12.440 1.00 93.00 96 PHE A O 1
ATOM 768 N N . THR A 1 97 ? 7.194 -1.348 -13.965 1.00 92.88 97 THR A N 1
ATOM 769 C CA . THR A 1 97 ? 7.133 -2.758 -14.382 1.00 92.88 97 THR A CA 1
ATOM 770 C C . THR A 1 97 ? 7.657 -3.665 -13.273 1.00 92.88 97 THR A C 1
ATOM 772 O O . THR A 1 97 ? 6.961 -4.599 -12.890 1.00 92.88 97 THR A O 1
ATOM 775 N N . LYS A 1 98 ? 8.782 -3.311 -12.632 1.00 92.00 98 LYS A N 1
ATOM 776 C CA . LYS A 1 98 ? 9.302 -4.056 -11.468 1.00 92.00 98 LYS A CA 1
ATOM 777 C C . LYS A 1 98 ? 8.323 -4.075 -10.289 1.00 92.00 98 LYS A C 1
ATOM 779 O O . LYS A 1 98 ? 8.158 -5.105 -9.638 1.00 92.00 98 LYS A O 1
ATOM 784 N N . THR A 1 99 ? 7.631 -2.963 -10.034 1.00 90.50 99 THR A N 1
ATOM 785 C CA . THR A 1 99 ? 6.601 -2.900 -8.982 1.00 90.50 99 THR A CA 1
ATOM 786 C C . THR A 1 99 ? 5.403 -3.797 -9.300 1.00 90.50 99 THR A C 1
ATOM 788 O O . THR A 1 99 ? 4.898 -4.480 -8.409 1.00 90.50 99 THR A O 1
ATOM 791 N N . ALA A 1 100 ? 4.953 -3.822 -10.557 1.00 90.75 100 ALA A N 1
ATOM 792 C CA . ALA A 1 100 ? 3.862 -4.689 -10.994 1.00 90.75 100 ALA A CA 1
ATOM 793 C C . ALA A 1 100 ? 4.224 -6.178 -10.873 1.00 90.75 100 ALA A C 1
ATOM 795 O O . ALA A 1 100 ? 3.433 -6.958 -10.338 1.00 90.75 100 ALA A O 1
ATOM 796 N N . ASP A 1 101 ? 5.440 -6.549 -11.279 1.00 92.62 101 ASP A N 1
ATOM 797 C CA . ASP A 1 101 ? 5.943 -7.923 -11.192 1.00 92.62 101 ASP A CA 1
ATOM 798 C C . ASP A 1 101 ? 6.062 -8.408 -9.740 1.00 92.62 101 ASP A C 1
ATOM 800 O O . ASP A 1 101 ? 5.727 -9.556 -9.431 1.00 92.62 101 ASP A O 1
ATOM 804 N N . LEU A 1 102 ? 6.499 -7.524 -8.834 1.00 91.75 102 LEU A N 1
ATOM 805 C CA . LEU A 1 102 ? 6.608 -7.820 -7.406 1.00 91.75 102 LEU A CA 1
ATOM 806 C C . LEU A 1 102 ? 5.229 -7.997 -6.760 1.00 91.75 102 LEU A C 1
ATOM 808 O O . LEU A 1 102 ? 4.984 -8.986 -6.070 1.00 91.75 102 LEU A O 1
ATOM 812 N N . LEU A 1 103 ? 4.334 -7.025 -6.959 1.00 88.38 103 LEU A N 1
ATOM 813 C CA . LEU A 1 103 ? 3.060 -6.975 -6.246 1.00 88.38 103 LEU A CA 1
ATOM 814 C C . LEU A 1 103 ? 2.007 -7.918 -6.825 1.00 88.38 103 LEU A C 1
ATOM 816 O O . LEU A 1 103 ? 1.090 -8.282 -6.088 1.00 88.38 103 LEU A O 1
ATOM 820 N N . LYS A 1 104 ? 2.085 -8.273 -8.119 1.00 87.69 104 LYS A N 1
ATOM 821 C CA . LYS A 1 104 ? 1.164 -9.153 -8.885 1.00 87.69 104 LYS A CA 1
ATOM 822 C C . LYS A 1 104 ? -0.326 -8.782 -8.856 1.00 87.69 104 LYS A C 1
ATOM 824 O O . LYS A 1 104 ? -1.141 -9.395 -9.537 1.00 87.69 104 LYS A O 1
ATOM 829 N N . THR A 1 105 ? -0.688 -7.786 -8.063 1.00 82.94 105 THR A N 1
ATOM 830 C CA . THR A 1 105 ? -2.043 -7.292 -7.812 1.00 82.94 105 THR A CA 1
ATOM 831 C C . THR A 1 105 ? -2.346 -6.040 -8.627 1.00 82.94 105 THR A C 1
ATOM 833 O O . THR A 1 105 ? -3.503 -5.639 -8.727 1.00 82.94 105 THR A O 1
ATOM 836 N N . VAL A 1 106 ? -1.322 -5.428 -9.228 1.00 87.25 106 VAL A N 1
ATOM 837 C CA . VAL A 1 106 ? -1.414 -4.213 -10.041 1.00 87.25 106 VAL A CA 1
ATOM 838 C C . VAL A 1 106 ? -0.621 -4.380 -11.328 1.00 87.25 106 VAL A C 1
ATOM 840 O O . VAL A 1 106 ? 0.410 -5.044 -11.352 1.00 87.25 106 VAL A O 1
ATOM 843 N N . THR A 1 107 ? -1.095 -3.751 -12.400 1.00 90.50 107 THR A N 1
ATOM 844 C CA . THR A 1 107 ? -0.341 -3.655 -13.658 1.00 90.50 107 THR A CA 1
ATOM 845 C C . THR A 1 107 ? 0.618 -2.463 -13.619 1.00 90.50 107 THR A C 1
ATOM 847 O O . THR A 1 107 ? 0.423 -1.537 -12.828 1.00 90.50 107 THR A O 1
ATOM 850 N N . ALA A 1 108 ? 1.627 -2.438 -14.495 1.00 89.62 108 ALA A N 1
ATOM 851 C CA . ALA A 1 108 ? 2.598 -1.340 -14.553 1.00 89.62 108 ALA A CA 1
ATOM 852 C C . ALA A 1 108 ? 1.932 0.020 -14.830 1.00 89.62 108 ALA A C 1
ATOM 854 O O . ALA A 1 108 ? 2.292 1.031 -14.231 1.00 89.62 108 ALA A O 1
ATOM 855 N N . THR A 1 109 ? 0.910 0.050 -15.689 1.00 89.50 109 THR A N 1
ATOM 856 C CA . THR A 1 109 ? 0.135 1.266 -15.983 1.00 89.50 109 THR A CA 1
ATOM 857 C C . THR A 1 109 ? -0.687 1.715 -14.778 1.00 89.50 109 THR A C 1
ATOM 859 O O . THR A 1 109 ? -0.723 2.903 -14.472 1.00 89.50 109 THR A O 1
ATOM 862 N N . THR A 1 110 ? -1.276 0.775 -14.032 1.00 88.12 110 THR A N 1
ATOM 863 C CA . THR A 1 110 ? -1.969 1.079 -12.771 1.00 88.12 110 THR A CA 1
ATOM 864 C C . THR A 1 110 ? -1.002 1.610 -11.711 1.00 88.12 110 THR A C 1
ATOM 866 O O . THR A 1 110 ? -1.333 2.568 -11.019 1.00 88.12 110 THR A O 1
ATOM 869 N N . ALA A 1 111 ? 0.202 1.041 -11.601 1.00 88.69 111 ALA A N 1
ATOM 870 C CA . ALA A 1 111 ? 1.234 1.534 -10.692 1.00 88.69 111 ALA A CA 1
ATOM 871 C C . ALA A 1 111 ? 1.682 2.960 -11.057 1.00 88.69 111 ALA A C 1
ATOM 873 O O . ALA A 1 111 ? 1.816 3.801 -10.169 1.00 88.69 111 ALA A O 1
ATOM 874 N N . PHE A 1 112 ? 1.836 3.254 -12.354 1.00 90.50 112 PHE A N 1
ATOM 875 C CA . PHE A 1 112 ? 2.113 4.600 -12.863 1.00 90.50 112 PHE A CA 1
ATOM 876 C C . PHE A 1 112 ? 1.007 5.597 -12.488 1.00 90.50 112 PHE A C 1
ATOM 878 O O . PHE A 1 112 ? 1.291 6.659 -11.932 1.00 90.50 112 PHE A O 1
ATOM 885 N N . ASP A 1 113 ? -0.256 5.240 -12.735 1.00 88.38 113 ASP A N 1
ATOM 886 C CA . ASP A 1 113 ? -1.406 6.097 -12.422 1.00 88.38 113 ASP A CA 1
ATOM 887 C C . ASP A 1 113 ? -1.556 6.350 -10.911 1.00 88.38 113 ASP A C 1
ATOM 889 O O . ASP A 1 113 ? -1.883 7.469 -10.507 1.00 88.38 113 ASP A O 1
ATOM 893 N N . ILE A 1 114 ? -1.300 5.334 -10.075 1.00 88.19 114 ILE A N 1
ATOM 894 C CA . ILE A 1 114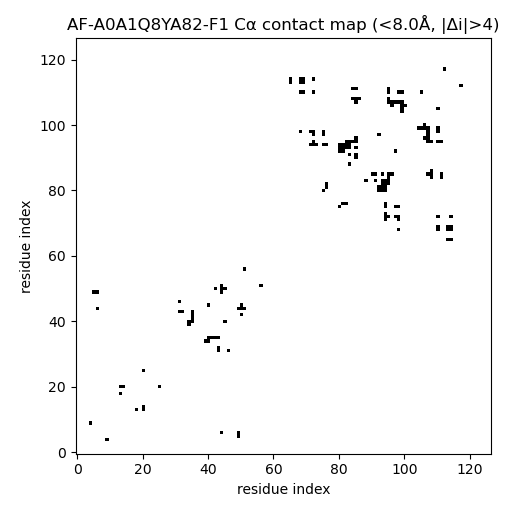 ? -1.305 5.444 -8.606 1.00 88.19 114 ILE A CA 1
ATOM 895 C C . ILE A 1 114 ? -0.164 6.340 -8.116 1.00 88.19 114 ILE A C 1
ATOM 897 O O . ILE A 1 114 ? -0.367 7.165 -7.225 1.00 88.19 114 ILE A O 1
ATOM 901 N N . HIS A 1 115 ? 1.040 6.179 -8.668 1.00 86.75 115 HIS A N 1
ATOM 902 C CA . HIS A 1 115 ? 2.213 6.926 -8.222 1.00 86.75 115 HIS A CA 1
ATOM 903 C C . HIS A 1 115 ? 2.075 8.426 -8.497 1.00 86.75 115 HIS A C 1
ATOM 905 O O . HIS A 1 115 ? 2.329 9.233 -7.606 1.00 86.75 115 HIS A O 1
ATOM 911 N N . TYR A 1 116 ? 1.593 8.794 -9.686 1.00 85.50 116 TYR A N 1
ATOM 912 C CA . TYR A 1 116 ? 1.383 10.191 -10.073 1.00 85.50 116 TYR A CA 1
ATOM 913 C C . TYR A 1 116 ? 0.005 10.752 -9.695 1.00 85.50 116 TYR A C 1
ATOM 915 O O . TYR A 1 116 ? -0.351 11.833 -10.161 1.00 85.50 116 TYR A O 1
ATOM 923 N N . ASP A 1 117 ? -0.764 10.031 -8.867 1.00 69.12 117 ASP A N 1
ATOM 924 C CA . ASP A 1 117 ? -2.116 10.398 -8.422 1.00 69.12 117 ASP A CA 1
ATOM 925 C C . ASP A 1 117 ? -2.955 10.995 -9.558 1.00 69.12 117 ASP A C 1
ATOM 927 O O . ASP A 1 117 ? -3.532 12.086 -9.473 1.00 69.12 117 ASP A O 1
ATOM 931 N N . ARG A 1 118 ? -3.053 10.261 -10.670 1.00 57.81 118 ARG A N 1
ATOM 932 C CA . ARG A 1 118 ? -4.049 10.606 -11.676 1.00 57.81 118 ARG A CA 1
ATOM 933 C C . ARG A 1 118 ? -5.396 10.171 -11.116 1.00 57.81 118 ARG A C 1
ATOM 935 O O . ARG A 1 118 ? -5.870 9.071 -11.389 1.00 57.81 118 ARG A O 1
ATOM 942 N N . ASP A 1 119 ? -6.019 11.043 -10.323 1.00 51.41 119 ASP A N 1
ATOM 943 C CA . ASP A 1 119 ? -7.413 10.936 -9.893 1.00 51.41 119 ASP A CA 1
ATOM 944 C C . ASP A 1 119 ? -8.318 10.972 -11.137 1.00 51.41 119 ASP A C 1
ATOM 946 O O . ASP A 1 119 ? -8.951 11.961 -11.511 1.00 51.41 119 ASP A O 1
ATOM 950 N N . THR A 1 120 ? -8.382 9.843 -11.833 1.00 49.59 120 THR A N 1
ATOM 951 C CA . THR A 1 120 ? -9.210 9.628 -13.019 1.00 49.59 120 THR A CA 1
ATOM 952 C C . THR A 1 120 ? -10.697 9.531 -12.660 1.00 49.59 120 THR A C 1
ATOM 954 O O . THR A 1 120 ? -11.545 9.496 -13.552 1.00 49.59 120 THR A O 1
ATOM 957 N N . ARG A 1 121 ? -11.052 9.631 -11.368 1.00 46.97 121 ARG A N 1
ATOM 958 C CA . ARG A 1 121 ? -12.436 9.737 -10.871 1.00 46.97 121 ARG A CA 1
ATOM 959 C C . ARG A 1 121 ? -13.095 11.107 -11.097 1.00 46.97 121 ARG A C 1
ATOM 961 O O . ARG A 1 121 ? -14.193 11.335 -10.607 1.00 46.97 121 ARG A O 1
ATOM 968 N N . LYS A 1 122 ? -12.503 11.999 -11.901 1.00 45.88 122 LYS A N 1
ATOM 969 C CA . LYS A 1 122 ? -13.235 13.124 -12.522 1.00 45.88 122 LYS A CA 1
ATOM 970 C C . LYS A 1 122 ? -13.852 12.779 -13.885 1.00 45.88 122 LYS A C 1
ATOM 972 O O . LYS A 1 122 ? -14.247 13.678 -14.626 1.00 45.88 122 LYS A O 1
ATOM 977 N N . ARG A 1 123 ? -13.974 11.499 -14.258 1.00 45.25 123 ARG A N 1
ATOM 978 C CA . ARG A 1 123 ? -14.698 11.112 -15.478 1.00 45.25 123 ARG A CA 1
ATOM 979 C C . ARG A 1 123 ? -16.188 10.865 -15.206 1.00 45.25 123 ARG A C 1
ATOM 981 O O . ARG A 1 123 ? -16.596 9.766 -14.864 1.00 45.25 123 ARG A O 1
ATOM 988 N N . LYS A 1 124 ? -16.956 11.923 -15.503 1.00 48.62 124 LYS A N 1
ATOM 989 C CA . LYS A 1 124 ? -18.373 11.962 -15.923 1.00 48.62 124 LYS A CA 1
ATOM 990 C C . LYS A 1 124 ? -19.453 11.750 -14.850 1.00 48.62 124 LYS A C 1
ATOM 992 O O . LYS A 1 124 ? -20.066 10.698 -14.761 1.00 48.62 124 LYS A O 1
ATOM 997 N N . ALA A 1 125 ? -19.819 12.848 -14.194 1.00 47.03 125 ALA A N 1
ATOM 998 C CA . ALA A 1 125 ? -21.202 13.113 -13.793 1.00 47.03 125 ALA A CA 1
ATOM 999 C C . ALA A 1 125 ? -21.540 14.571 -14.143 1.00 47.03 125 ALA A C 1
ATOM 1001 O O . ALA A 1 125 ? -21.536 15.445 -13.283 1.00 47.03 125 ALA A O 1
ATOM 1002 N N . ARG A 1 126 ? -21.706 14.860 -15.440 1.00 46.38 126 ARG A N 1
ATOM 1003 C CA . ARG A 1 126 ? -22.336 16.094 -15.942 1.00 46.38 126 ARG A CA 1
ATOM 1004 C C . ARG A 1 126 ? -22.634 15.966 -17.437 1.00 46.38 126 ARG A C 1
ATOM 1006 O O . ARG A 1 126 ? -21.810 16.336 -18.271 1.00 46.38 126 ARG A O 1
ATOM 1013 N N . LYS A 1 127 ? -23.792 15.394 -17.745 1.00 39.50 127 LYS A N 1
ATOM 1014 C CA . LYS A 1 127 ? -24.872 15.981 -18.552 1.00 39.50 127 LYS A CA 1
ATOM 1015 C C . LYS A 1 127 ? -25.968 14.942 -18.720 1.00 39.50 127 LYS A C 1
ATOM 1017 O O . LYS A 1 127 ? -25.608 13.786 -19.025 1.00 39.50 127 LYS A O 1
#

Sequence (127 aa):
MQGDCDLEAALMMVLHIGAPASPYLIARLEQAFMSYRDGLFDDLATPFGCAINQREKQREKHETHRSNVKFHVQSFSEQGYPLLNPNNYPETESAFTKTADLLKTVTATTAFDIHYDRDTRKRKARK

Organism: NCBI:txid1111071

pLDDT: mean 70.84, std 17.35, range [31.59, 93.94]

Foldseek 3Di:
DPDDQPPVNVVCVCVVVVDPQPPVNVVLLVVLVVCVVVVVDPDSCVSVVNPQPPVNVVVVVVVVVLVLLLVQLVVVVVVVFALDQCVVVVPGGHSLCVSCVVVVPDHSNRSSCSNVVVPVVVPDDDD

Radius of gyration: 21.72 Å; Cα contacts (8 Å, |Δi|>4): 93; chains: 1; bounding box: 43×36×61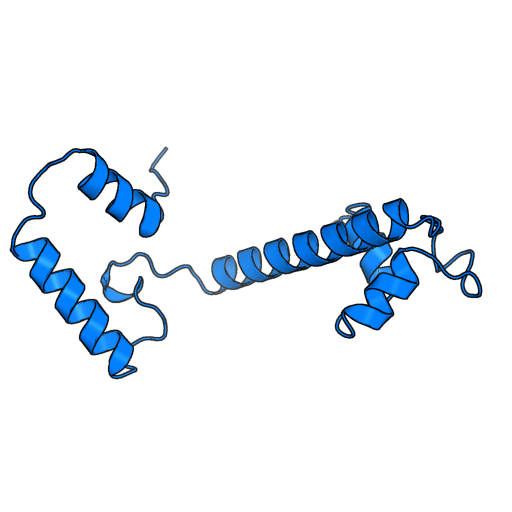 Å

Secondary structure (DSSP, 8-state):
------HHHHHHHHHHTTPPPPHHHHHHHHHHHHHHHTTSSS-TTGGGT----HHHHHHHHHHHHHHHHHHHHHHHHHTT-----TTT-TTS--HHHHHHHHHSSS-HHHHHHHHTT--GGGS----

Solvent-accessible surface area (backbone atoms only — not comparable to full-atom values): 7557 Å² total; per-residue (Å²): 142,81,84,91,66,53,71,66,55,48,50,45,53,47,62,72,68,72,53,80,76,49,73,68,56,52,52,52,50,54,52,35,54,51,38,36,74,72,60,77,42,100,46,72,41,48,86,73,74,58,55,71,48,74,68,51,54,48,49,52,54,49,51,54,49,48,50,53,50,40,53,44,29,49,55,34,39,74,73,68,30,46,91,58,59,45,87,84,40,72,87,54,84,18,12,30,47,55,35,16,70,71,63,71,82,47,49,30,59,55,41,47,38,58,60,70,60,59,73,66,86,77,72,79,94,84,130

=== Feature glossary ===
Feature key, reading from the visual/contextual features back to the raw sequence:

Rendered structure images. Structure images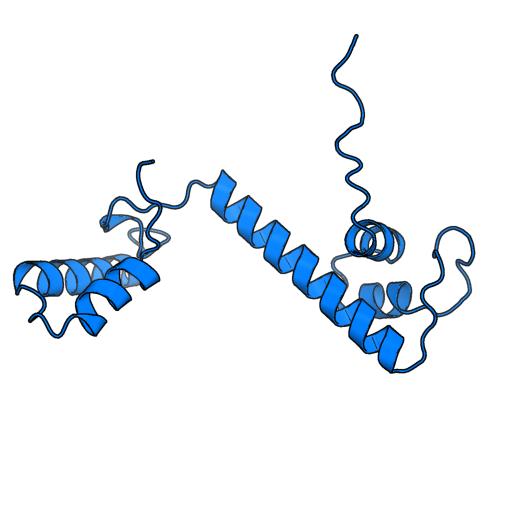 are PyMOL renders from six orthogonal camera directions. Cartoon representation draws helices as coils and strands as arrows; sticks shows the backbone as bonds; surface shows the solvent-excluded envelope. Rainbow coloring maps sequence position to hue (blue→red, N→C); chain coloring assigns a distinct color per polypeptide.

Contact-map, Ramachandran, and PAE plots. Three diagnostic plots accompany the record. The Cα contact map visualizes the tertiary structure as a 2D adjacency matrix (8 Å cutoff, sequence-local contacts suppressed). The Ramachandran plot shows the distribution of backbone (φ, ψ) torsions, with points in the α and β basins reflecting secondary structure content. The PAE plot shows AlphaFold's inter-residue confidence as a color matrix.

InterPro / GO / CATH / organism. The annotation block draws on four external resources. InterPro: which protein families and domains the sequence belongs to. GO: standardized terms for what the protein does, what process it participates in, and where in the cell it acts. CATH: which structural fold it has in the CATH hierarchy. Organism: the species of origin.

Nearest PDB structures. Structural nearest neighbors (via Foldseek easy-search vs the PDB). Reported per hit: target PDB id, E-value, and alignment TM-score. A TM-score above ~0.5 is the conventional threshold for 'same fold'.

Predicted aligned error. Predicted aligned error is AlphaFold's pairwise confidence. Unlike pLDDT (per-residue), PAE is per-residue-pair and captures whether two parts of the structure are correctly placed relative to each other. Units are ångströms of expected positional error.

Solvent-accessible surface area. SASA measures how much of the protein is reachable by solvent. It is computed by rolling a water-sized probe over the atomic surface and summing the exposed area (Å²). Per-residue SASA distinguishes core (buried, low SASA) from surface (exposed, high SASA) residues; total SASA is a whole-molecule size measure.

B-factor. Crystallographic B-factors measure how much each atom's electron density is smeared out, in Å². They rise in mobile loops and surface residues and fall in the buried interior. In AlphaFold models this column is repurposed to hold pLDDT instead.

pLDDT. For AlphaFold models, the B-factor field carries pLDDT — the model's own estimate of local accuracy on a 0–100 scale. Regions with pLDDT<50 should be treated as essentially unmodeled; they often correspond to intrinsically disordered segments.

Backbone torsions (φ/ψ). φ (phi) and ψ (psi) are the two rotatable backbone dihedrals per residue: φ is the C(i-1)–N–Cα–C torsion, ψ is the N–Cα–C–N(i+1) torsion, both in degrees on (−180°, 180°]. α-helical residues cluster near (−60°, −45°); β-strand residues near (−120°, +130°). A Ramachandran plot is simply a scatter of (φ, ψ) for every residue.

Radius of gyration, Cα contacts, bounding box. Radius of gyration (Rg) is the root-mean-square distance of Cα atoms from their centroid — a single number for overall size and compactness. A globular domain of N residues has Rg ≈ 2.2·N^0.38 Å; an extended or disordered chain has a much larger Rg. The Cα contact count is the number of residue pairs whose Cα atoms are within 8 Å and are more than four positions apart in sequence — a standard proxy for tertiary packi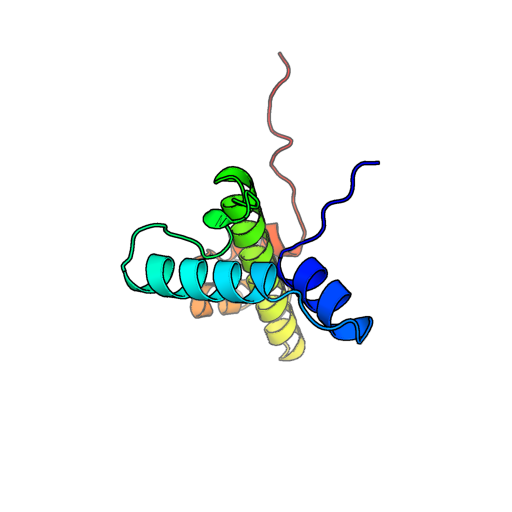ng density. The bounding box is the smallest axis-aligned box enclosing all Cα atoms.

Secondary structure (3-state, P-SEA). Three-state secondary structure (P-SEA) collapses the eight DSSP classes into helix (a), strand (b), and coil (c). P-SEA assigns these from Cα geometry alone — distances and angles — without requiring backbone oxygens, so it works on any Cα trace.

Secondary structure (8-state, DSSP). Secondary structure is the local, repeating backbone conformation. DSSP classifies it into eight states by reading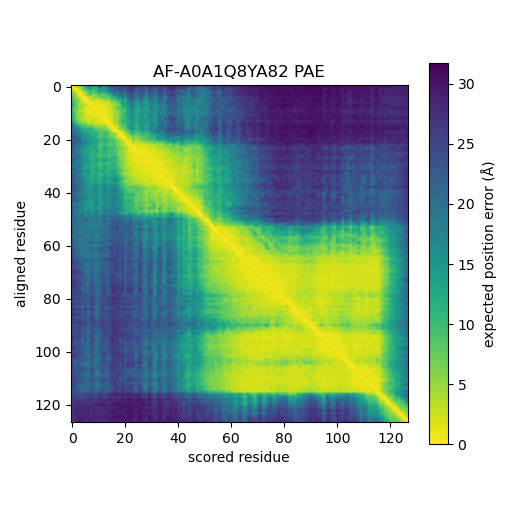 the hydrogen-bond network: three helix types (H, G, I), two β types (E, B), two non-regular types (T, S), and unstructured coil (-).

Foldseek 3Di. The Foldseek 3Di string encodes local tertiary geometry as a 20-letter alphabet — one character per residue — derived from the relative positions of nearby Cα atoms. Unlike the amino-acid sequence, 3Di is a direct function of the 3D structure, so two proteins with the same fold have similar 3Di strings even at low sequence identity.

mmCIF coordinates. Structure coordinates are given as an mmCIF _atom_site loop: one row per atom with element, residue name, chain id, sequence number, and x/y/z position in Å. Only the four main-chain atoms per residue are included here; side chains are omitted to keep the record compact.

Sequence. This is the polypeptide sequence — one letter per residue, N-terminus first. Length ranges from a few dozen residues for small domains to over a thousand for large multi-domain proteins.